Protein AF-A0A848Y856-F1 (afdb_monomer_lite)

Secondary structure (DSSP, 8-state):
-EEEEEEEETTB-HHHHHHHHHHHTT-SEEEEEEEHHHHHHTSEEEEEEEEESS----SEEE-SS-TT-EEEEPPHHHHHHHHHHHTPPPP-GGG--GGGTS-----

pLDDT: mean 86.76, std 13.54, range [40.25, 97.75]

Sequence (107 aa):
VYTMNVVDHANKLEALLAVYATLRSVFAEVEVFAEEGDLASGGRTTFVLFASTKPSGITQARDPQDESLRYVRLSSGKIEAQIAKIGAIVLTDDYAPIDRLVGIGEL

Foldseek 3Di:
DDKDKDKAFLQACLLVLQVQVQLVVPAVDKWKKWWPVRNVVRGTTIIMIDGHNDDPPDQKDADPVDRVTIIGIDDPVVSVVVCVVVVRHHDDVVPPPPVVRRDDDDD

Radius of gyration: 13.97 Å; chains: 1; bounding box: 31×37×30 Å

Structure (mmCIF, N/CA/C/O backbone):
data_AF-A0A848Y856-F1
#
_entry.id   AF-A0A848Y856-F1
#
loop_
_atom_site.group_PDB
_atom_site.id
_atom_site.type_symbol
_atom_site.label_atom_id
_atom_site.label_alt_id
_atom_site.label_comp_id
_atom_site.label_asym_id
_atom_site.label_entity_id
_atom_site.label_seq_id
_atom_site.pdbx_PDB_ins_code
_atom_site.Cartn_x
_atom_site.Cartn_y
_atom_site.Cartn_z
_atom_site.occupancy
_atom_site.B_iso_or_equiv
_atom_site.auth_seq_id
_atom_site.auth_comp_id
_atom_site.auth_asym_id
_atom_site.auth_atom_id
_atom_site.pdbx_PDB_model_num
ATOM 1 N N . VAL A 1 1 ? -0.909 -0.253 15.174 1.00 88.56 1 VAL A N 1
ATOM 2 C CA . VAL A 1 1 ? -0.489 0.099 13.801 1.00 88.56 1 VAL A CA 1
ATOM 3 C C . VAL A 1 1 ? 0.366 -1.041 13.300 1.00 88.56 1 VAL A C 1
ATOM 5 O O . VAL A 1 1 ? 1.200 -1.510 14.065 1.00 88.56 1 VAL A O 1
ATOM 8 N N . TYR A 1 2 ? 0.113 -1.502 12.083 1.00 96.38 2 TYR A N 1
ATOM 9 C CA . TYR A 1 2 ? 0.895 -2.524 11.397 1.00 96.38 2 TYR A CA 1
ATOM 10 C C . TYR A 1 2 ? 1.462 -1.918 10.113 1.00 96.38 2 TYR A C 1
ATOM 12 O O . TYR A 1 2 ? 0.757 -1.179 9.426 1.00 96.38 2 TYR A O 1
ATOM 20 N N . THR A 1 3 ? 2.722 -2.209 9.803 1.00 95.69 3 THR A N 1
ATOM 21 C CA . THR A 1 3 ? 3.385 -1.725 8.589 1.00 95.69 3 THR A CA 1
ATOM 22 C C . THR A 1 3 ? 4.037 -2.872 7.844 1.00 95.69 3 THR A C 1
ATOM 24 O O . THR A 1 3 ? 4.662 -3.730 8.469 1.00 95.69 3 THR A O 1
ATOM 27 N N . MET A 1 4 ? 3.931 -2.859 6.519 1.00 95.44 4 MET A N 1
ATOM 28 C CA . MET A 1 4 ? 4.515 -3.882 5.657 1.00 95.44 4 MET A CA 1
ATOM 29 C C . MET A 1 4 ? 5.072 -3.256 4.385 1.00 95.44 4 MET A C 1
ATOM 31 O O . MET A 1 4 ? 4.399 -2.450 3.744 1.00 95.44 4 MET A O 1
ATOM 35 N N . ASN A 1 5 ? 6.274 -3.683 4.007 1.00 95.94 5 ASN A N 1
ATOM 36 C CA . ASN A 1 5 ? 6.820 -3.404 2.689 1.00 95.94 5 ASN A CA 1
ATOM 37 C C . ASN A 1 5 ? 6.357 -4.492 1.722 1.00 95.94 5 ASN A C 1
ATOM 39 O O . ASN A 1 5 ? 6.490 -5.682 2.011 1.00 95.94 5 ASN A O 1
ATOM 43 N N . VAL A 1 6 ? 5.850 -4.078 0.569 1.00 94.50 6 VAL A N 1
ATOM 44 C CA . VAL A 1 6 ? 5.516 -4.953 -0.552 1.00 94.50 6 VAL A CA 1
ATOM 45 C C . VAL A 1 6 ? 6.271 -4.449 -1.763 1.00 94.50 6 VAL A C 1
ATOM 47 O O . VAL A 1 6 ? 6.127 -3.298 -2.160 1.00 94.50 6 VAL A O 1
ATOM 50 N N . VAL A 1 7 ? 7.093 -5.314 -2.340 1.00 92.12 7 VAL A N 1
ATOM 51 C CA . VAL A 1 7 ? 7.790 -5.020 -3.588 1.00 92.12 7 VAL A CA 1
ATOM 52 C C . VAL A 1 7 ? 6.940 -5.562 -4.724 1.00 92.12 7 VAL A C 1
ATOM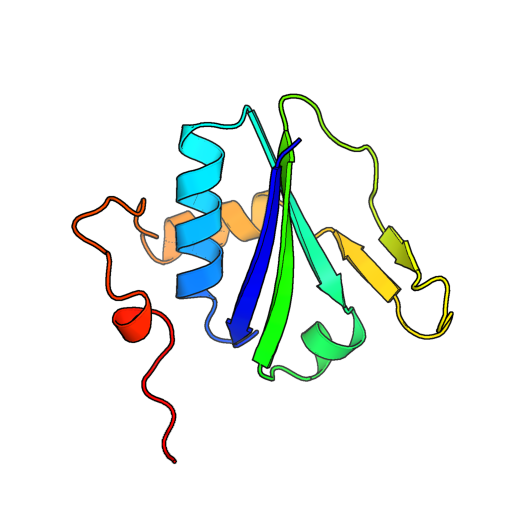 54 O O . VAL A 1 7 ? 6.622 -6.749 -4.729 1.00 92.12 7 VAL A O 1
ATOM 57 N N . ASP A 1 8 ? 6.575 -4.702 -5.667 1.00 91.25 8 ASP A N 1
ATOM 58 C CA . ASP A 1 8 ? 5.766 -5.090 -6.822 1.00 91.25 8 ASP A CA 1
ATOM 59 C C . ASP A 1 8 ? 6.134 -4.258 -8.055 1.00 91.25 8 ASP A C 1
ATOM 61 O O . ASP A 1 8 ? 6.873 -3.274 -7.965 1.00 91.25 8 ASP A O 1
ATOM 65 N N . HIS A 1 9 ? 5.640 -4.646 -9.222 1.00 87.06 9 HIS A N 1
ATOM 66 C CA . HIS A 1 9 ? 5.841 -3.883 -10.445 1.00 87.06 9 HIS A CA 1
ATOM 67 C C . HIS A 1 9 ? 4.789 -2.777 -10.565 1.00 87.06 9 HIS A C 1
ATOM 69 O O . HIS A 1 9 ? 3.589 -3.038 -10.515 1.00 87.06 9 HIS A O 1
ATOM 75 N N . ALA A 1 10 ? 5.207 -1.531 -10.801 1.00 83.75 10 ALA A N 1
ATOM 76 C CA . ALA A 1 10 ? 4.285 -0.394 -10.891 1.00 83.75 10 ALA A CA 1
ATOM 77 C C . ALA A 1 10 ? 3.235 -0.544 -12.017 1.00 83.75 10 ALA A C 1
ATOM 79 O O . ALA A 1 10 ? 2.156 0.046 -11.952 1.00 83.75 10 ALA A O 1
ATOM 80 N N . ASN A 1 11 ? 3.527 -1.361 -13.036 1.00 82.25 11 ASN A N 1
ATOM 81 C CA . ASN A 1 11 ? 2.621 -1.692 -14.138 1.00 82.25 11 ASN A CA 1
ATOM 82 C C . ASN A 1 11 ? 1.800 -2.982 -13.924 1.00 82.25 11 ASN A C 1
ATOM 84 O O . ASN A 1 11 ? 0.904 -3.264 -14.723 1.00 82.25 11 ASN A O 1
ATOM 88 N N . LYS A 1 12 ? 2.081 -3.753 -12.870 1.00 84.88 12 LYS A N 1
ATOM 89 C CA . LYS A 1 12 ? 1.467 -5.049 -12.579 1.00 84.88 12 LYS A CA 1
ATOM 90 C C . LYS A 1 12 ? 1.386 -5.233 -11.059 1.00 84.88 12 LYS A C 1
ATOM 92 O O . LYS A 1 12 ? 2.304 -5.742 -10.444 1.00 84.88 12 LYS A O 1
ATOM 97 N N . LEU A 1 13 ? 0.289 -4.742 -10.479 1.00 89.62 13 LEU A N 1
ATOM 98 C CA . LEU A 1 13 ? 0.120 -4.544 -9.032 1.00 89.62 13 LEU A CA 1
ATOM 99 C C . LEU A 1 13 ? -0.573 -5.719 -8.310 1.00 89.62 13 LEU A C 1
ATOM 101 O O . LEU A 1 13 ? -1.197 -5.501 -7.271 1.00 89.62 13 LEU A O 1
ATOM 105 N N . GLU A 1 14 ? -0.610 -6.940 -8.859 1.00 89.69 14 GLU A N 1
ATOM 106 C CA . GLU A 1 14 ? -1.471 -7.979 -8.264 1.00 89.69 14 GLU A CA 1
ATOM 107 C C . GLU A 1 14 ? -1.048 -8.365 -6.842 1.00 89.69 14 GLU A C 1
ATOM 109 O O . GLU A 1 14 ? -1.924 -8.598 -6.004 1.00 89.69 14 GLU A O 1
ATOM 114 N N . ALA A 1 15 ? 0.256 -8.379 -6.539 1.00 89.94 15 ALA A N 1
ATOM 115 C CA . ALA A 1 15 ? 0.736 -8.688 -5.195 1.00 89.94 15 ALA A CA 1
ATOM 116 C C . ALA A 1 15 ? 0.352 -7.574 -4.212 1.00 89.94 15 ALA A C 1
ATOM 118 O O . ALA A 1 15 ? -0.225 -7.853 -3.157 1.00 89.94 15 ALA A O 1
ATOM 119 N N . LEU A 1 16 ? 0.582 -6.309 -4.581 1.00 94.19 16 LEU A N 1
ATOM 120 C CA . LEU A 1 16 ? 0.167 -5.157 -3.777 1.00 94.19 16 LEU A CA 1
ATOM 121 C C . LEU A 1 16 ? -1.335 -5.188 -3.477 1.00 94.19 16 LEU A C 1
ATOM 123 O O . LEU A 1 16 ? -1.748 -4.985 -2.333 1.00 94.19 16 LEU A O 1
ATOM 127 N N . LEU A 1 17 ? -2.154 -5.433 -4.498 1.00 94.50 17 LEU A N 1
ATOM 128 C CA . LEU A 1 17 ? -3.608 -5.398 -4.371 1.00 94.50 17 LEU A CA 1
ATOM 129 C C . LEU A 1 17 ? -4.142 -6.568 -3.538 1.00 94.50 17 LEU A C 1
ATOM 131 O O . LEU A 1 17 ? -5.064 -6.362 -2.747 1.00 94.50 17 LEU A O 1
ATOM 135 N N . ALA A 1 18 ? -3.543 -7.758 -3.645 1.00 93.31 18 ALA A N 1
ATOM 136 C CA . ALA A 1 18 ? -3.887 -8.896 -2.796 1.00 93.31 18 ALA A CA 1
ATOM 137 C C . ALA A 1 18 ? -3.545 -8.629 -1.319 1.00 93.31 18 ALA A C 1
ATOM 139 O O . ALA A 1 18 ? -4.374 -8.855 -0.430 1.00 93.31 18 ALA A O 1
ATOM 140 N N . VAL A 1 19 ? -2.362 -8.070 -1.037 1.00 94.94 19 VAL A N 1
ATOM 141 C CA . VAL A 1 19 ? -1.979 -7.693 0.335 1.00 94.94 19 VAL A CA 1
ATOM 142 C C . VAL A 1 19 ? -2.897 -6.591 0.869 1.00 94.94 19 VAL A C 1
ATOM 144 O O . VAL A 1 19 ? -3.380 -6.697 1.996 1.00 94.94 19 VAL A O 1
ATOM 147 N N . TYR A 1 20 ? -3.210 -5.571 0.065 1.00 96.06 20 TYR A N 1
ATOM 148 C CA . TYR A 1 20 ? -4.141 -4.508 0.453 1.00 96.06 20 TYR A CA 1
ATOM 149 C C . TYR A 1 20 ? -5.525 -5.061 0.819 1.00 96.06 20 TYR A C 1
ATOM 151 O O . TYR A 1 20 ? -6.051 -4.742 1.888 1.00 96.06 20 TYR A O 1
ATOM 159 N N . ALA A 1 21 ? -6.103 -5.909 -0.039 1.00 94.81 21 ALA A N 1
ATOM 160 C CA . ALA A 1 21 ? -7.406 -6.529 0.198 1.00 94.81 21 ALA A CA 1
ATOM 161 C C . ALA A 1 21 ? -7.400 -7.376 1.481 1.00 94.81 21 ALA A C 1
ATOM 163 O O . ALA A 1 21 ? -8.326 -7.297 2.291 1.00 94.81 21 ALA A O 1
ATOM 164 N N . THR A 1 22 ? -6.315 -8.119 1.705 1.00 94.88 22 THR A N 1
ATOM 165 C CA . THR A 1 22 ? -6.117 -8.920 2.919 1.00 94.88 22 THR A CA 1
ATOM 166 C C . THR A 1 22 ? -6.072 -8.038 4.160 1.00 94.88 22 THR A C 1
ATOM 168 O O . THR A 1 22 ? -6.823 -8.270 5.107 1.00 94.88 22 THR A O 1
ATOM 171 N N . LEU A 1 23 ? -5.271 -6.969 4.151 1.00 96.12 23 LEU A N 1
ATOM 172 C CA . LEU A 1 23 ? -5.201 -6.046 5.282 1.00 96.12 23 LEU A CA 1
ATOM 173 C C . LEU A 1 23 ? -6.540 -5.335 5.525 1.00 96.12 23 LEU A C 1
ATOM 175 O O . LEU A 1 23 ? -6.928 -5.194 6.683 1.00 96.12 23 LEU A O 1
ATOM 179 N N . ARG A 1 24 ? -7.297 -4.950 4.485 1.00 95.25 24 ARG A N 1
ATOM 180 C CA . ARG A 1 24 ? -8.629 -4.337 4.667 1.00 95.25 24 ARG A CA 1
ATOM 181 C C . ARG A 1 24 ? -9.688 -5.278 5.220 1.00 95.25 24 ARG A C 1
ATOM 183 O O . ARG A 1 24 ? -10.664 -4.782 5.777 1.00 95.25 24 ARG A O 1
ATOM 190 N N . SER A 1 25 ? -9.493 -6.594 5.131 1.00 94.56 25 SER A N 1
ATOM 191 C CA . SER A 1 25 ? -10.384 -7.557 5.790 1.00 94.56 25 SER A CA 1
ATOM 192 C C . SER A 1 25 ? -10.267 -7.535 7.323 1.00 94.56 25 SER A C 1
ATOM 194 O O . SER A 1 25 ? -11.188 -7.966 8.011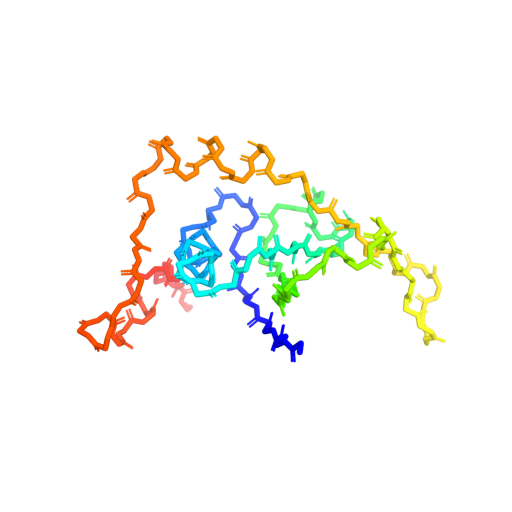 1.00 94.56 25 SER A O 1
ATOM 196 N N . VAL A 1 26 ? -9.164 -6.994 7.860 1.00 95.75 26 VAL A N 1
ATOM 197 C CA . VAL A 1 26 ? -8.866 -6.967 9.304 1.00 95.75 26 VAL A CA 1
ATOM 198 C C . VAL A 1 26 ? -8.800 -5.541 9.860 1.00 95.75 26 VAL A C 1
ATOM 200 O O . VAL A 1 26 ? -9.282 -5.275 10.961 1.00 95.75 26 VAL A O 1
ATOM 203 N N . PHE A 1 27 ? -8.203 -4.608 9.120 1.00 96.75 27 PHE A N 1
ATOM 204 C CA . PHE A 1 27 ? -7.997 -3.225 9.541 1.00 96.75 27 PHE A CA 1
ATOM 205 C C . PHE A 1 27 ? -9.041 -2.301 8.934 1.00 96.75 27 PHE A C 1
ATOM 207 O O . PHE A 1 27 ? -9.372 -2.429 7.759 1.00 96.75 27 PHE A O 1
ATOM 214 N N . ALA A 1 28 ? -9.508 -1.331 9.728 1.00 95.81 28 ALA A N 1
ATOM 215 C CA . ALA A 1 28 ? -10.471 -0.320 9.297 1.00 95.81 28 ALA A CA 1
ATOM 216 C C . ALA A 1 28 ? -9.873 0.703 8.323 1.00 95.81 28 ALA A C 1
ATOM 218 O O . ALA A 1 28 ? -10.626 1.323 7.582 1.00 95.81 28 ALA A O 1
ATOM 219 N N . GLU A 1 29 ? -8.551 0.864 8.311 1.00 96.94 29 GLU A N 1
ATOM 220 C CA . GLU A 1 29 ? -7.832 1.779 7.430 1.00 96.94 29 GLU A CA 1
ATOM 221 C C . GLU A 1 29 ? -6.555 1.111 6.921 1.00 96.94 29 GLU A C 1
ATOM 223 O O . GLU A 1 29 ? -5.816 0.498 7.697 1.00 96.94 29 GLU A O 1
ATOM 228 N N . VAL A 1 30 ? -6.302 1.230 5.616 1.00 97.62 30 VAL A N 1
ATOM 229 C CA . VAL A 1 30 ? -5.050 0.809 4.975 1.00 97.62 30 VAL A CA 1
ATOM 230 C C . VAL A 1 30 ? -4.646 1.894 3.988 1.00 97.62 30 VAL A C 1
ATOM 232 O O . VAL A 1 30 ? -5.367 2.187 3.033 1.00 97.62 30 VAL A O 1
ATOM 235 N N . GLU A 1 31 ? -3.489 2.493 4.229 1.00 97.75 31 GLU A N 1
ATOM 236 C CA . GLU A 1 31 ? -2.905 3.547 3.409 1.00 97.75 31 GLU A CA 1
ATOM 237 C C . GLU A 1 31 ? -1.659 3.001 2.717 1.00 97.75 31 GLU A C 1
ATOM 239 O O . GLU A 1 31 ? -0.862 2.303 3.338 1.00 97.75 31 GLU A O 1
ATOM 244 N N . VAL A 1 32 ? -1.491 3.303 1.430 1.00 97.06 32 VAL A N 1
ATOM 245 C CA . VAL A 1 32 ? -0.340 2.841 0.648 1.00 97.06 32 VAL A CA 1
ATOM 246 C C . VAL A 1 32 ? 0.515 4.037 0.282 1.00 97.06 32 VAL A C 1
ATOM 248 O O . VAL A 1 32 ? 0.003 5.014 -0.263 1.00 97.06 32 VAL A O 1
ATOM 251 N N . PHE A 1 33 ? 1.806 3.945 0.558 1.00 96.50 33 PHE A N 1
ATOM 252 C CA . PHE A 1 33 ? 2.801 4.939 0.191 1.00 96.50 33 PHE A CA 1
ATOM 253 C C . PHE A 1 33 ? 3.784 4.333 -0.801 1.00 96.50 33 PHE A C 1
ATOM 255 O O . PHE A 1 33 ? 4.111 3.151 -0.714 1.00 96.50 33 PHE A O 1
ATOM 262 N N . ALA A 1 34 ? 4.258 5.148 -1.730 1.00 95.25 34 ALA A N 1
ATOM 263 C CA . ALA A 1 34 ? 5.339 4.796 -2.640 1.00 95.25 34 ALA A CA 1
ATOM 264 C C . ALA A 1 34 ? 6.214 6.024 -2.872 1.00 95.25 34 ALA A C 1
ATOM 266 O O . ALA A 1 34 ? 5.750 7.159 -2.708 1.00 95.25 34 ALA A O 1
ATOM 267 N N . GLU A 1 35 ? 7.468 5.794 -3.245 1.00 93.31 35 GLU A N 1
ATOM 268 C CA . GLU A 1 35 ? 8.335 6.868 -3.707 1.00 93.31 35 GLU A CA 1
ATOM 269 C C . GLU A 1 35 ? 7.798 7.425 -5.036 1.00 93.31 35 GLU A C 1
ATOM 271 O O . GLU A 1 35 ? 7.431 6.685 -5.949 1.00 93.31 35 GLU A O 1
ATOM 276 N N . GLU A 1 36 ? 7.702 8.746 -5.142 1.00 90.88 36 GLU A N 1
ATOM 277 C CA . GLU A 1 36 ? 7.120 9.406 -6.309 1.00 90.88 36 GLU A CA 1
ATOM 278 C C . GLU A 1 36 ? 7.951 9.194 -7.586 1.00 90.88 36 GLU A C 1
ATOM 280 O O . GLU A 1 36 ? 7.376 9.045 -8.667 1.00 90.88 36 GLU A O 1
ATOM 285 N N . GLY A 1 37 ? 9.284 9.139 -7.467 1.00 87.75 37 GLY A N 1
ATOM 286 C CA . GLY A 1 37 ? 10.190 8.8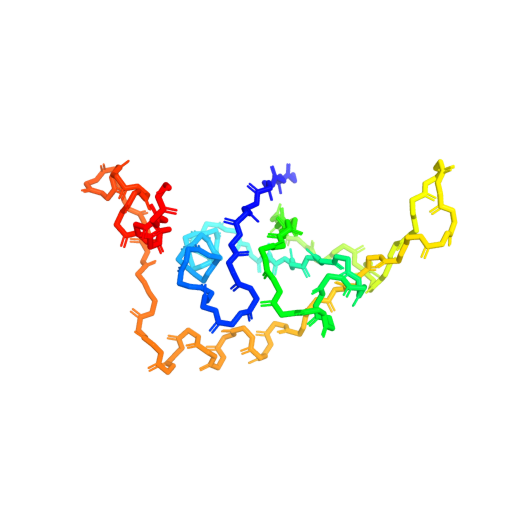74 -8.590 1.00 87.75 37 GLY A CA 1
ATOM 287 C C . GLY A 1 37 ? 10.001 7.471 -9.168 1.00 87.75 37 GLY A C 1
ATOM 288 O O . GLY A 1 37 ? 9.854 7.304 -10.382 1.00 87.75 37 GLY A O 1
ATOM 289 N N . ASP A 1 38 ? 9.896 6.477 -8.289 1.00 86.56 38 ASP A N 1
ATOM 290 C CA . ASP A 1 38 ? 9.645 5.083 -8.649 1.00 86.56 38 ASP A CA 1
ATOM 291 C C . ASP A 1 38 ? 8.349 4.909 -9.452 1.00 86.56 38 ASP A C 1
ATOM 293 O O . ASP A 1 38 ? 8.356 4.262 -10.506 1.00 86.56 38 ASP A O 1
ATOM 297 N N . LEU A 1 39 ? 7.253 5.542 -9.014 1.00 83.50 39 LEU A N 1
ATOM 298 C CA . LEU A 1 39 ? 5.962 5.490 -9.714 1.00 83.50 39 LEU A CA 1
ATOM 299 C C . LEU A 1 39 ? 6.049 6.015 -11.154 1.00 83.50 39 LEU A C 1
ATOM 301 O O . LEU A 1 39 ? 5.340 5.520 -12.031 1.00 83.50 39 LEU A O 1
ATOM 305 N N . ALA A 1 40 ? 6.904 7.011 -11.405 1.00 82.12 40 ALA A N 1
ATOM 306 C CA . ALA A 1 40 ? 7.098 7.581 -12.735 1.00 82.12 40 ALA A CA 1
ATOM 307 C C . ALA A 1 40 ? 7.942 6.677 -13.651 1.00 82.12 40 ALA A C 1
ATOM 309 O O . ALA A 1 40 ? 7.759 6.700 -14.868 1.00 82.12 40 ALA A O 1
ATOM 310 N N . SER A 1 41 ? 8.845 5.874 -13.080 1.00 82.44 41 SER A N 1
ATOM 311 C CA . SER A 1 41 ? 9.744 4.992 -13.838 1.00 82.44 41 SER A CA 1
ATOM 312 C C . SER A 1 41 ? 9.059 3.738 -14.397 1.00 82.44 41 SER A C 1
ATOM 314 O O . SER A 1 41 ? 9.536 3.157 -15.371 1.00 82.44 41 SER A O 1
ATOM 316 N N . GLY A 1 42 ? 7.947 3.303 -13.789 1.00 77.00 42 GLY A N 1
ATOM 317 C CA . GLY A 1 42 ? 7.218 2.094 -14.191 1.00 77.00 42 GLY A CA 1
ATOM 318 C C . GLY A 1 42 ? 7.925 0.772 -13.856 1.00 77.00 42 GLY A C 1
ATOM 319 O O . GLY A 1 42 ? 7.466 -0.285 -14.293 1.00 77.00 42 GLY A O 1
ATOM 320 N N . GLY A 1 43 ? 9.035 0.823 -13.113 1.00 84.19 43 GLY A N 1
ATOM 321 C CA . GLY A 1 43 ? 9.829 -0.334 -12.713 1.00 84.19 43 GLY A CA 1
ATOM 322 C C . GLY A 1 43 ? 9.260 -1.105 -11.519 1.00 84.19 43 GLY A C 1
ATOM 323 O O . GLY A 1 43 ? 8.071 -1.044 -11.198 1.00 84.19 43 GLY A O 1
ATOM 324 N N . ARG A 1 44 ? 10.140 -1.870 -10.866 1.00 88.38 44 ARG A N 1
ATOM 325 C CA . ARG A 1 44 ? 9.835 -2.528 -9.594 1.00 88.38 44 ARG A CA 1
ATOM 326 C C . ARG A 1 44 ? 9.958 -1.500 -8.472 1.00 88.38 44 ARG A C 1
ATOM 328 O O . ARG A 1 44 ? 11.007 -0.882 -8.338 1.00 88.38 44 ARG A O 1
ATOM 335 N N . THR A 1 45 ? 8.911 -1.357 -7.673 1.00 90.94 45 THR A N 1
ATOM 336 C CA . THR A 1 45 ? 8.767 -0.321 -6.647 1.00 90.94 45 THR A CA 1
ATOM 337 C C . THR A 1 45 ? 8.506 -0.960 -5.294 1.00 90.94 45 THR A C 1
ATOM 339 O O . THR A 1 45 ? 7.853 -2.002 -5.198 1.00 90.94 45 THR A O 1
ATOM 342 N N . THR A 1 46 ? 8.997 -0.319 -4.234 1.00 92.75 46 THR A N 1
ATOM 343 C CA . THR A 1 46 ? 8.607 -0.674 -2.867 1.00 92.75 46 THR A CA 1
ATOM 344 C C . THR A 1 46 ? 7.402 0.157 -2.443 1.00 92.75 46 THR A C 1
ATOM 346 O O . THR A 1 46 ? 7.465 1.381 -2.355 1.00 92.75 46 THR A O 1
ATOM 349 N N . PHE A 1 47 ? 6.308 -0.526 -2.135 1.00 95.31 47 PHE A N 1
ATOM 350 C CA . PHE A 1 47 ? 5.119 0.046 -1.529 1.00 95.31 47 PHE A CA 1
ATOM 351 C C . PHE A 1 47 ? 5.150 -0.188 -0.023 1.00 95.31 47 PHE A C 1
ATOM 353 O O . PHE A 1 47 ? 5.430 -1.294 0.439 1.00 95.31 47 PHE A O 1
ATOM 360 N N . VAL A 1 48 ? 4.809 0.836 0.751 1.00 95.69 48 VAL A N 1
ATOM 361 C CA . VAL A 1 48 ? 4.642 0.732 2.201 1.00 95.69 48 VAL A CA 1
ATOM 362 C C . VAL A 1 48 ? 3.156 0.773 2.513 1.00 95.69 48 VAL A C 1
ATOM 364 O O . VAL A 1 48 ? 2.493 1.781 2.265 1.00 95.69 48 VAL A O 1
ATOM 367 N N . LEU A 1 49 ? 2.626 -0.316 3.064 1.00 97.06 49 LEU A N 1
ATOM 368 C CA . LEU A 1 49 ? 1.258 -0.374 3.559 1.00 97.06 49 LEU A CA 1
ATOM 369 C C . LEU A 1 49 ? 1.251 -0.034 5.046 1.00 97.06 49 LEU A C 1
ATOM 371 O O . LEU A 1 49 ? 1.946 -0.665 5.841 1.00 97.06 49 LEU A O 1
ATOM 375 N N . PHE A 1 50 ? 0.436 0.945 5.414 1.00 97.06 50 PHE A N 1
ATOM 376 C CA . PHE A 1 50 ? 0.179 1.361 6.783 1.00 97.06 50 PHE A CA 1
ATOM 377 C C . PHE A 1 50 ? -1.253 0.980 7.148 1.00 97.06 50 PHE A C 1
ATOM 379 O O . PHE A 1 50 ? -2.205 1.560 6.629 1.00 97.06 50 PHE A O 1
ATOM 386 N N . ALA A 1 51 ? -1.407 -0.008 8.027 1.00 97.69 51 ALA A N 1
ATOM 387 C CA . ALA A 1 51 ? -2.700 -0.529 8.443 1.00 97.69 51 ALA A CA 1
ATOM 388 C C . ALA A 1 51 ? -3.008 -0.164 9.903 1.00 97.69 51 ALA A C 1
ATOM 390 O O . ALA A 1 51 ? -2.185 -0.323 10.821 1.00 97.69 51 ALA A O 1
ATOM 391 N N . SER A 1 52 ? -4.207 0.357 10.136 1.00 97.00 52 SER A N 1
ATOM 392 C CA . SER A 1 52 ? -4.597 0.932 11.422 1.00 97.00 52 SER A CA 1
ATOM 393 C C . SER A 1 52 ? -6.116 0.907 11.632 1.00 97.00 52 SER A C 1
ATOM 395 O O . SER A 1 52 ? -6.896 0.437 10.807 1.00 97.00 52 SER A O 1
ATOM 397 N N . THR A 1 53 ? -6.549 1.394 12.796 1.00 96.25 53 THR A N 1
ATOM 398 C CA . THR A 1 53 ? -7.968 1.599 13.119 1.00 96.25 53 THR A CA 1
ATOM 399 C C . THR A 1 53 ? -8.460 3.011 12.790 1.00 96.25 53 THR A C 1
ATOM 401 O O . THR A 1 53 ? -9.654 3.272 12.907 1.00 96.25 53 THR A O 1
ATOM 404 N N . LYS A 1 54 ? -7.555 3.935 12.437 1.00 95.38 54 LYS A N 1
ATOM 405 C CA . LYS A 1 54 ? -7.842 5.346 12.132 1.00 95.38 54 LYS A CA 1
ATOM 406 C C . LYS A 1 54 ? -6.846 5.882 11.097 1.00 95.38 54 LYS A C 1
ATOM 408 O O . LYS A 1 54 ? -5.680 5.481 11.170 1.00 95.38 54 LYS A O 1
ATOM 413 N N . PRO A 1 55 ? -7.244 6.819 10.218 1.00 94.81 55 PRO A N 1
ATOM 414 C CA . PRO A 1 55 ? -6.341 7.383 9.219 1.00 94.81 55 PRO A CA 1
ATOM 415 C C . PRO A 1 55 ? -5.125 8.044 9.873 1.00 94.81 55 PRO A C 1
ATOM 417 O O . PRO A 1 55 ? -5.260 8.685 10.919 1.00 94.81 55 PRO A O 1
ATOM 420 N N . SER A 1 56 ? -3.950 7.934 9.251 1.00 93.50 56 SER A N 1
ATOM 421 C CA . SER A 1 56 ? -2.734 8.592 9.749 1.00 93.50 56 SER A CA 1
ATOM 422 C C . SER A 1 56 ? -2.785 10.118 9.628 1.00 93.50 56 SER A C 1
ATOM 424 O O . SER A 1 56 ? -2.084 10.819 10.352 1.00 93.50 56 SER A O 1
ATOM 426 N N . GLY A 1 57 ? -3.582 10.640 8.689 1.00 94.25 57 GLY A N 1
ATOM 427 C CA . GLY A 1 57 ? -3.544 12.050 8.290 1.00 94.25 57 GLY A CA 1
ATOM 428 C C . GLY A 1 57 ? -2.314 12.416 7.450 1.00 94.25 57 GLY A C 1
ATOM 429 O O . GLY A 1 57 ? -2.176 13.568 7.045 1.00 94.25 57 GLY A O 1
ATOM 430 N N . ILE A 1 58 ? -1.441 11.451 7.145 1.00 93.81 58 ILE A N 1
ATOM 431 C CA . ILE A 1 58 ? -0.234 11.654 6.346 1.00 93.81 58 ILE A CA 1
ATOM 432 C C . ILE A 1 58 ? -0.610 11.529 4.873 1.00 93.81 58 ILE A C 1
ATOM 434 O O . ILE A 1 58 ? -1.178 10.527 4.441 1.00 93.81 58 ILE A O 1
ATOM 438 N N . THR A 1 59 ? -0.312 12.554 4.083 1.00 94.62 59 THR A N 1
ATOM 439 C CA . THR A 1 59 ? -0.500 12.533 2.623 1.00 94.62 59 THR A CA 1
ATOM 440 C C . THR A 1 59 ? 0.818 12.371 1.877 1.00 94.62 59 THR A C 1
ATOM 442 O O . THR A 1 59 ? 0.833 11.857 0.761 1.00 94.62 59 THR A O 1
ATOM 445 N N . GLN A 1 60 ? 1.918 12.782 2.504 1.00 94.44 60 GLN A N 1
ATOM 446 C CA . GLN A 1 60 ? 3.267 12.707 1.969 1.00 94.44 60 GLN A CA 1
ATOM 447 C C . GLN A 1 60 ? 4.290 12.671 3.108 1.00 94.44 60 GLN A C 1
ATOM 449 O O . GLN A 1 60 ? 4.031 13.189 4.197 1.00 94.44 60 GLN A O 1
ATOM 454 N N . ALA A 1 61 ? 5.458 12.108 2.827 1.00 91.94 61 ALA A N 1
ATOM 455 C CA . ALA A 1 61 ? 6.614 12.096 3.712 1.00 91.94 61 ALA A CA 1
ATOM 456 C C . ALA A 1 61 ? 7.897 12.333 2.899 1.00 91.94 61 ALA A C 1
ATOM 458 O O . ALA A 1 61 ? 7.917 12.143 1.681 1.00 91.94 61 ALA A O 1
ATOM 459 N N . ARG A 1 62 ? 8.958 12.768 3.577 1.00 93.19 62 ARG A N 1
ATOM 460 C CA . ARG A 1 62 ? 10.310 12.887 3.015 1.00 93.19 62 ARG A CA 1
ATOM 461 C C . ARG A 1 62 ? 11.243 11.959 3.768 1.00 93.19 62 ARG A C 1
ATOM 463 O O . ARG A 1 62 ? 11.023 11.731 4.961 1.00 93.19 62 ARG A O 1
ATOM 470 N N . ASP A 1 63 ? 12.262 11.459 3.085 1.00 89.94 63 ASP A N 1
ATOM 471 C CA . ASP A 1 63 ? 13.321 10.723 3.760 1.00 89.94 63 ASP A CA 1
ATOM 472 C C . ASP A 1 63 ? 14.162 11.693 4.619 1.00 89.94 63 ASP A C 1
ATOM 474 O O . ASP A 1 63 ? 14.546 12.764 4.142 1.00 89.94 63 ASP A O 1
ATOM 478 N N . PRO A 1 64 ? 14.417 11.381 5.902 1.00 90.38 64 PRO A N 1
ATOM 479 C CA . PRO A 1 64 ? 15.207 12.245 6.777 1.00 90.38 64 PRO A CA 1
ATOM 480 C C . PRO A 1 64 ? 16.711 12.248 6.451 1.00 90.38 64 PRO A C 1
ATOM 482 O O . PRO A 1 64 ? 17.428 13.105 6.963 1.00 90.38 64 PRO A O 1
ATOM 485 N N . GLN A 1 65 ? 17.198 11.282 5.669 1.00 93.44 65 GLN A N 1
ATOM 486 C CA . GLN A 1 65 ? 18.583 11.174 5.202 1.00 93.44 65 GLN A CA 1
ATOM 487 C C . GLN A 1 65 ? 18.752 11.669 3.759 1.00 93.44 65 GLN A C 1
ATOM 489 O O . GLN A 1 65 ? 19.861 12.043 3.380 1.00 93.44 65 GLN A O 1
ATOM 494 N N . ASP A 1 66 ? 17.672 11.708 2.974 1.00 91.88 66 ASP A N 1
ATOM 495 C CA . ASP A 1 66 ? 17.670 12.220 1.602 1.00 91.88 66 ASP A CA 1
ATOM 496 C C . ASP A 1 66 ? 16.396 13.028 1.289 1.00 91.88 66 ASP A C 1
ATOM 498 O O . ASP A 1 66 ? 15.356 12.501 0.897 1.00 91.88 66 ASP A O 1
ATOM 502 N N . GLU A 1 67 ? 16.480 14.357 1.399 1.00 89.25 67 GLU A N 1
ATOM 503 C CA . GLU A 1 67 ? 15.331 15.242 1.164 1.00 89.25 67 GLU A CA 1
ATOM 504 C C . GLU A 1 67 ? 14.802 15.238 -0.283 1.00 89.25 67 GLU A C 1
ATOM 506 O O . GLU A 1 67 ? 13.720 15.797 -0.533 1.00 89.25 67 GLU A O 1
ATOM 511 N N . SER A 1 68 ? 15.550 14.650 -1.228 1.00 90.19 68 SER A N 1
ATOM 512 C CA . SER A 1 68 ? 15.115 14.479 -2.616 1.00 90.19 68 SER A CA 1
ATOM 513 C C . SER A 1 68 ? 14.101 13.342 -2.772 1.00 90.19 68 SER A C 1
ATOM 515 O O . SER A 1 68 ? 13.251 13.409 -3.665 1.00 90.19 68 SER A O 1
ATOM 517 N N . LEU A 1 69 ? 14.109 12.365 -1.857 1.00 91.25 69 LEU A N 1
ATOM 518 C CA . LEU A 1 69 ? 13.160 11.259 -1.849 1.00 91.25 69 LEU A CA 1
ATOM 519 C C . LEU A 1 69 ? 11.836 11.702 -1.224 1.00 91.25 69 LEU A C 1
ATOM 521 O O . LEU A 1 69 ? 11.731 12.019 -0.032 1.00 91.25 69 LEU A O 1
ATOM 525 N N . ARG A 1 70 ? 10.790 11.710 -2.054 1.00 94.38 70 ARG A N 1
ATOM 526 C CA . ARG A 1 70 ? 9.421 12.038 -1.653 1.00 94.38 70 ARG A CA 1
ATOM 527 C C . ARG A 1 70 ? 8.538 10.805 -1.750 1.00 94.38 70 ARG A C 1
ATOM 529 O O . ARG A 1 70 ? 8.386 10.227 -2.820 1.00 94.38 70 ARG A O 1
ATOM 536 N N . TYR A 1 71 ? 7.878 10.480 -0.647 1.00 94.62 71 TYR A N 1
ATOM 537 C CA . TYR A 1 71 ? 6.880 9.423 -0.578 1.00 94.62 71 TYR A CA 1
ATOM 538 C C . TYR A 1 71 ? 5.490 10.036 -0.578 1.00 94.62 71 TYR A C 1
ATOM 540 O O . TYR A 1 71 ? 5.214 10.971 0.178 1.00 94.62 71 TYR A O 1
ATOM 548 N N . VAL A 1 72 ? 4.604 9.503 -1.410 1.00 95.81 72 VAL A N 1
ATOM 549 C CA . VAL A 1 72 ? 3.239 10.009 -1.575 1.00 95.81 72 VAL A CA 1
ATOM 550 C C . VAL A 1 72 ? 2.226 8.922 -1.259 1.00 95.81 72 VAL A C 1
ATOM 552 O O . VAL A 1 72 ? 2.405 7.758 -1.622 1.00 95.81 72 VAL A O 1
ATOM 555 N N . ARG A 1 73 ? 1.143 9.306 -0.578 1.00 96.81 73 ARG A N 1
ATOM 556 C CA . ARG A 1 73 ? 0.018 8.407 -0.332 1.00 96.81 73 ARG A CA 1
ATOM 557 C C . ARG A 1 73 ? -0.771 8.212 -1.622 1.00 96.81 73 ARG A C 1
ATOM 559 O O . ARG A 1 73 ? -1.250 9.175 -2.223 1.00 96.81 73 ARG A O 1
ATOM 566 N N . LEU A 1 74 ? -0.966 6.960 -2.011 1.00 95.12 74 LEU A N 1
ATOM 567 C CA . LEU A 1 74 ? -1.830 6.593 -3.121 1.00 95.12 74 LEU A CA 1
ATOM 568 C C . LEU A 1 74 ? -3.307 6.798 -2.759 1.00 95.12 74 LEU A C 1
ATOM 570 O O . LEU A 1 74 ? -3.726 6.680 -1.608 1.00 95.12 74 LEU A O 1
ATOM 574 N N . SER A 1 75 ? -4.123 7.098 -3.768 1.00 94.06 75 SER A N 1
ATOM 575 C CA . SER A 1 75 ? -5.571 7.233 -3.595 1.00 94.06 75 SER A CA 1
ATOM 576 C C . SER A 1 75 ? -6.209 5.868 -3.335 1.00 94.06 75 SER A C 1
ATOM 578 O O . SER A 1 75 ? -6.152 4.994 -4.202 1.00 94.06 75 SER A O 1
ATOM 580 N N . SER A 1 76 ? -6.878 5.715 -2.189 1.00 90.81 76 SER A N 1
ATOM 581 C CA . SER A 1 76 ? -7.640 4.503 -1.854 1.00 90.81 76 SER A CA 1
ATOM 582 C C . SER A 1 76 ? -8.687 4.180 -2.919 1.00 90.81 76 SER A C 1
ATOM 584 O O . SER A 1 76 ? -8.724 3.059 -3.406 1.00 90.81 76 SER A O 1
ATOM 586 N N . GLY A 1 77 ? -9.442 5.177 -3.393 1.00 91.69 77 GLY A N 1
ATOM 587 C CA . GLY A 1 77 ? -10.440 4.974 -4.448 1.00 91.69 77 GLY A CA 1
ATOM 588 C C . GLY A 1 77 ? -9.856 4.437 -5.763 1.00 91.69 77 GLY A C 1
ATOM 589 O O . GLY A 1 77 ? -10.500 3.640 -6.439 1.00 91.69 77 GLY A O 1
ATOM 590 N N . LYS A 1 78 ? -8.616 4.808 -6.122 1.00 90.56 78 LYS A N 1
ATOM 591 C CA . LYS A 1 78 ? -7.934 4.225 -7.294 1.00 90.56 78 LYS A CA 1
ATOM 592 C C . LYS A 1 78 ? -7.521 2.771 -7.053 1.00 90.56 78 LYS A C 1
ATOM 594 O O . LYS A 1 78 ? -7.663 1.950 -7.955 1.00 90.56 78 LYS A O 1
ATOM 599 N N . ILE A 1 79 ? -7.024 2.462 -5.856 1.00 92.00 79 ILE A N 1
ATOM 600 C CA . ILE A 1 79 ? -6.651 1.099 -5.451 1.00 92.00 79 ILE A CA 1
ATOM 601 C C . ILE A 1 79 ? -7.888 0.193 -5.461 1.00 92.00 79 ILE A C 1
ATOM 603 O O . ILE A 1 79 ? -7.875 -0.861 -6.090 1.00 92.00 79 ILE A O 1
ATOM 607 N N . GLU A 1 80 ? -8.980 0.634 -4.839 1.00 91.12 80 GLU A N 1
ATOM 608 C CA . GLU A 1 80 ? -10.251 -0.093 -4.770 1.00 91.12 80 GLU A CA 1
ATOM 609 C C . GLU A 1 80 ? -10.860 -0.323 -6.160 1.00 91.12 80 GLU A C 1
ATOM 611 O O . GLU A 1 80 ? -11.295 -1.433 -6.472 1.00 91.12 80 GLU A O 1
ATOM 616 N N . ALA A 1 81 ? -10.825 0.687 -7.038 1.00 91.31 81 ALA A N 1
ATOM 617 C CA . ALA A 1 81 ? -11.265 0.532 -8.423 1.00 91.31 81 ALA A CA 1
ATOM 618 C C . ALA A 1 81 ? -10.438 -0.522 -9.179 1.00 91.31 81 ALA A C 1
ATOM 620 O O . ALA A 1 81 ? -10.988 -1.309 -9.953 1.00 91.31 81 ALA A O 1
ATOM 621 N N . GLN A 1 82 ? -9.124 -0.568 -8.942 1.00 89.00 82 GLN A N 1
ATOM 622 C CA . GLN A 1 82 ? -8.258 -1.557 -9.572 1.00 89.00 82 GLN 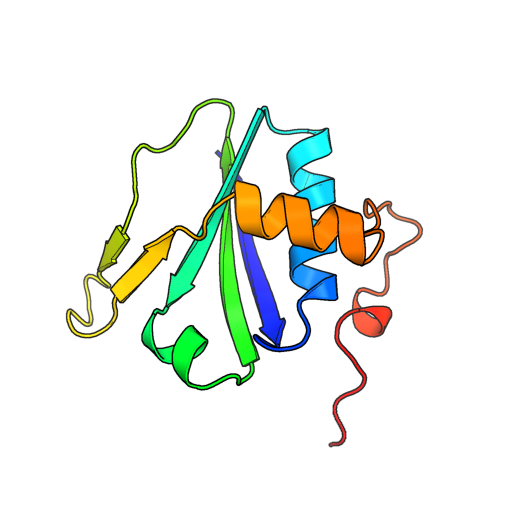A CA 1
ATOM 623 C C . GLN A 1 82 ? -8.511 -2.966 -9.023 1.00 89.00 82 GLN A C 1
ATOM 625 O O . GLN A 1 82 ? -8.586 -3.902 -9.817 1.00 89.00 82 GLN A O 1
ATOM 630 N N . ILE A 1 83 ? -8.730 -3.118 -7.712 1.00 88.44 83 ILE A N 1
ATOM 631 C CA . ILE A 1 83 ? -9.138 -4.389 -7.084 1.00 88.44 83 ILE A CA 1
ATOM 632 C C . ILE A 1 83 ? -10.407 -4.931 -7.734 1.00 88.44 83 ILE A C 1
ATOM 634 O O . ILE A 1 83 ? -10.432 -6.094 -8.137 1.00 88.44 83 ILE A O 1
ATOM 638 N N . ALA A 1 84 ? -11.430 -4.086 -7.884 1.00 89.25 84 ALA A N 1
ATOM 639 C CA . ALA A 1 84 ? -12.694 -4.475 -8.502 1.00 89.25 84 ALA A CA 1
ATOM 640 C C . ALA A 1 84 ? -12.516 -4.911 -9.966 1.00 89.25 84 ALA A C 1
ATOM 642 O O . ALA A 1 84 ? -13.186 -5.83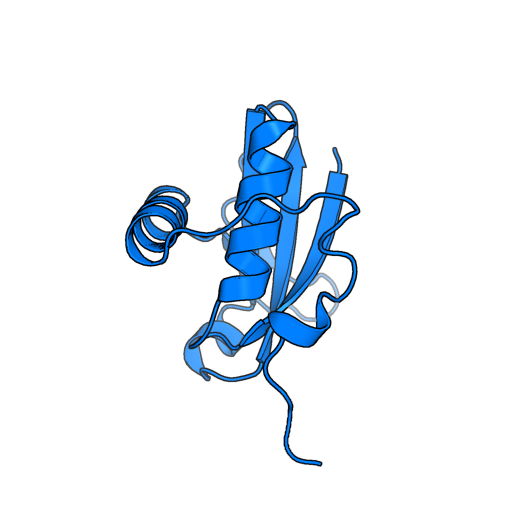4 -10.422 1.00 89.25 84 ALA A O 1
ATOM 643 N N . LYS A 1 85 ? -11.589 -4.277 -10.696 1.00 89.12 85 LYS A N 1
ATOM 644 C CA . LYS A 1 85 ? -11.282 -4.615 -12.091 1.00 89.12 85 LYS A CA 1
ATOM 645 C C . LYS A 1 85 ? -10.587 -5.970 -12.236 1.00 89.12 85 LYS A C 1
ATOM 647 O O . LYS A 1 85 ? -10.907 -6.702 -13.168 1.00 89.12 85 LYS A O 1
ATOM 652 N N . ILE A 1 86 ? -9.615 -6.275 -11.375 1.00 84.00 86 ILE A N 1
ATOM 653 C CA . ILE A 1 86 ? -8.795 -7.492 -11.504 1.00 84.00 86 ILE A CA 1
ATOM 654 C C . ILE A 1 86 ? -9.325 -8.678 -10.690 1.00 84.00 86 ILE A C 1
ATOM 656 O O . ILE A 1 86 ? -8.857 -9.794 -10.881 1.00 84.00 86 ILE A O 1
ATOM 660 N N . GLY A 1 87 ? -10.278 -8.445 -9.782 1.00 83.88 87 GLY A N 1
ATOM 661 C CA . GLY A 1 87 ? -10.765 -9.464 -8.854 1.00 83.88 87 GLY A CA 1
ATOM 662 C C . GLY A 1 87 ? -9.688 -9.895 -7.859 1.00 83.88 87 GLY A C 1
ATOM 663 O O . GLY A 1 87 ? -9.453 -11.090 -7.701 1.00 83.88 87 GLY A O 1
ATOM 664 N N . ALA A 1 88 ? -8.996 -8.930 -7.237 1.00 81.06 88 ALA A N 1
ATOM 665 C CA . ALA A 1 88 ? -7.879 -9.232 -6.340 1.00 81.06 88 ALA A CA 1
ATOM 666 C C . ALA A 1 88 ? -8.316 -10.173 -5.205 1.00 81.06 88 ALA A C 1
ATOM 668 O O . ALA A 1 88 ? -9.390 -10.010 -4.621 1.00 81.06 88 ALA A O 1
ATOM 669 N N . ILE A 1 89 ? -7.470 -11.156 -4.901 1.00 86.00 89 ILE A N 1
ATOM 670 C CA . ILE A 1 89 ? -7.767 -12.194 -3.915 1.00 86.00 89 ILE A CA 1
ATOM 671 C C . ILE A 1 89 ? -7.398 -11.743 -2.499 1.00 86.00 89 ILE A C 1
ATOM 673 O O . ILE A 1 89 ? -6.419 -11.026 -2.296 1.00 86.00 89 ILE A O 1
ATOM 677 N N . VAL A 1 90 ? -8.160 -12.210 -1.510 1.00 89.62 90 VAL A N 1
ATOM 678 C CA . VAL A 1 90 ? -7.733 -12.181 -0.107 1.00 89.62 90 VAL A CA 1
ATOM 679 C C . VAL A 1 90 ? -6.799 -13.365 0.114 1.00 89.62 90 VAL A C 1
ATOM 681 O O . VAL A 1 90 ? -7.162 -14.505 -0.179 1.00 89.62 90 VAL A O 1
ATOM 684 N N . LEU A 1 91 ? -5.597 -13.087 0.609 1.00 88.38 91 LEU A N 1
ATOM 685 C CA . LEU A 1 91 ? -4.601 -14.101 0.915 1.00 88.38 91 LEU A CA 1
ATOM 686 C C . LEU A 1 91 ? -5.030 -14.874 2.167 1.00 88.38 91 LEU A C 1
ATOM 688 O O . LEU A 1 91 ? -5.361 -14.291 3.199 1.00 88.38 91 LEU A O 1
ATOM 692 N N . THR A 1 92 ? -5.001 -16.195 2.060 1.00 84.44 92 THR A N 1
ATOM 693 C CA . THR A 1 92 ? -5.133 -17.154 3.163 1.00 84.44 92 THR A CA 1
ATOM 694 C C . THR A 1 92 ? -3.862 -17.998 3.220 1.00 84.44 92 THR A C 1
ATOM 696 O O . THR A 1 92 ? -3.053 -17.944 2.291 1.00 84.44 92 THR A O 1
ATOM 699 N N . ASP A 1 93 ? -3.674 -18.798 4.270 1.00 78.12 93 ASP A N 1
ATOM 700 C CA . ASP A 1 93 ? -2.500 -19.682 4.379 1.00 78.12 93 ASP A CA 1
ATOM 701 C C . ASP A 1 93 ? -2.364 -20.653 3.185 1.00 78.12 93 ASP A C 1
ATOM 703 O O . ASP A 1 93 ? -1.258 -21.053 2.829 1.00 78.12 93 ASP A O 1
ATOM 707 N N . ASP A 1 94 ? -3.462 -20.951 2.481 1.00 68.81 94 ASP A N 1
ATOM 708 C CA . ASP A 1 94 ? -3.456 -21.764 1.257 1.00 68.81 94 ASP A CA 1
ATOM 709 C C . ASP A 1 94 ? -2.807 -21.053 0.044 1.00 68.81 94 ASP A C 1
ATOM 711 O O . ASP A 1 94 ? -2.479 -21.695 -0.956 1.00 68.81 94 ASP A O 1
ATOM 715 N N . TYR A 1 95 ? -2.583 -19.734 0.125 1.00 59.25 95 TYR A N 1
ATOM 716 C CA . TYR A 1 95 ? -1.907 -18.907 -0.888 1.00 59.25 95 TYR A CA 1
ATOM 717 C C . TYR A 1 95 ? -0.429 -18.635 -0.558 1.00 59.25 95 TYR A C 1
ATOM 719 O O . TYR A 1 95 ? 0.155 -17.673 -1.060 1.00 59.25 95 TYR A O 1
ATOM 727 N N . ALA A 1 96 ? 0.203 -19.501 0.242 1.00 54.94 96 ALA A N 1
ATOM 728 C CA . ALA A 1 96 ? 1.586 -19.350 0.696 1.00 54.94 96 ALA A CA 1
ATOM 729 C C . ALA A 1 96 ? 2.680 -19.166 -0.386 1.00 54.94 96 ALA A C 1
ATOM 731 O O . ALA A 1 96 ? 3.730 -18.636 -0.022 1.00 54.94 96 ALA A O 1
ATOM 732 N N . PRO A 1 97 ? 2.523 -19.488 -1.688 1.00 54.94 97 PRO A N 1
ATOM 733 C CA . PRO A 1 97 ? 3.480 -19.013 -2.674 1.00 54.94 97 PRO A CA 1
ATOM 734 C C . PRO A 1 97 ? 3.017 -17.667 -3.249 1.00 54.94 97 PRO A C 1
ATOM 736 O O . PRO A 1 97 ? 2.363 -17.609 -4.296 1.00 54.94 97 PRO A O 1
ATOM 739 N N . ILE A 1 98 ? 3.447 -16.577 -2.599 1.00 56.12 98 ILE A N 1
ATOM 740 C CA . ILE A 1 98 ? 3.519 -15.221 -3.190 1.00 56.12 98 ILE A CA 1
ATOM 741 C C . ILE A 1 98 ? 4.221 -15.247 -4.564 1.00 56.12 98 ILE A C 1
ATOM 743 O O . ILE A 1 98 ? 3.940 -14.407 -5.419 1.00 56.12 98 ILE A O 1
ATOM 747 N N . ASP A 1 99 ? 5.052 -16.262 -4.813 1.00 56.38 99 ASP A N 1
ATOM 748 C CA . ASP A 1 99 ? 5.730 -16.585 -6.074 1.00 56.38 99 ASP A CA 1
ATOM 749 C C . ASP A 1 99 ? 4.790 -16.676 -7.293 1.00 56.38 99 ASP A C 1
ATOM 751 O O . ASP A 1 99 ? 5.238 -16.573 -8.431 1.00 56.38 99 ASP A O 1
ATOM 755 N N . ARG A 1 100 ? 3.478 -16.878 -7.090 1.00 54.22 100 ARG A N 1
ATOM 756 C CA . ARG A 1 100 ? 2.486 -16.860 -8.184 1.00 54.22 100 ARG A CA 1
ATOM 757 C C . ARG A 1 100 ? 1.992 -15.457 -8.547 1.00 54.22 100 ARG A C 1
ATOM 759 O O . ARG A 1 100 ? 1.409 -15.291 -9.616 1.00 54.22 100 ARG A O 1
ATOM 766 N N . LEU A 1 101 ? 2.187 -14.479 -7.664 1.00 55.59 101 LEU A N 1
ATOM 767 C CA . LEU A 1 101 ? 1.730 -13.094 -7.822 1.00 55.59 101 LEU A CA 1
ATOM 768 C C . LEU A 1 101 ? 2.869 -12.177 -8.271 1.00 55.59 101 LEU A C 1
ATOM 770 O O . LEU A 1 101 ? 2.674 -11.335 -9.144 1.00 55.59 101 LEU A O 1
ATOM 774 N N . VAL A 1 102 ? 4.075 -12.393 -7.746 1.00 56.34 102 VAL A N 1
ATOM 775 C CA . VAL A 1 102 ? 5.294 -11.759 -8.251 1.00 56.34 102 VAL A CA 1
ATOM 776 C C . VAL A 1 102 ? 5.707 -12.557 -9.481 1.00 56.34 102 VAL A C 1
ATOM 778 O O . VAL A 1 102 ? 6.283 -13.631 -9.354 1.00 56.34 102 VAL A O 1
ATOM 781 N N . GLY A 1 103 ? 5.302 -12.107 -10.671 1.00 54.69 103 GLY A N 1
ATOM 782 C CA . GLY A 1 103 ? 5.565 -12.825 -11.921 1.00 54.69 103 GLY A CA 1
ATOM 783 C C . GLY A 1 103 ? 7.009 -13.335 -12.016 1.00 54.69 103 GLY A C 1
ATOM 784 O O . GLY A 1 103 ? 7.934 -12.669 -11.559 1.00 54.69 103 GLY A O 1
ATOM 785 N N . ILE A 1 104 ? 7.180 -14.524 -12.601 1.00 56.12 104 ILE A N 1
ATOM 786 C CA . ILE A 1 104 ? 8.481 -15.180 -12.785 1.00 56.12 104 ILE A CA 1
ATOM 787 C C . ILE A 1 104 ? 9.421 -14.199 -13.497 1.00 56.12 104 ILE A C 1
ATOM 789 O O . ILE A 1 104 ? 9.239 -13.915 -14.680 1.00 56.12 104 ILE A O 1
ATOM 793 N N . GLY A 1 105 ? 10.375 -13.626 -12.767 1.00 44.66 105 GLY A N 1
ATOM 794 C CA . GLY A 1 105 ? 11.430 -12.826 -13.373 1.00 44.66 105 GLY A CA 1
ATOM 795 C C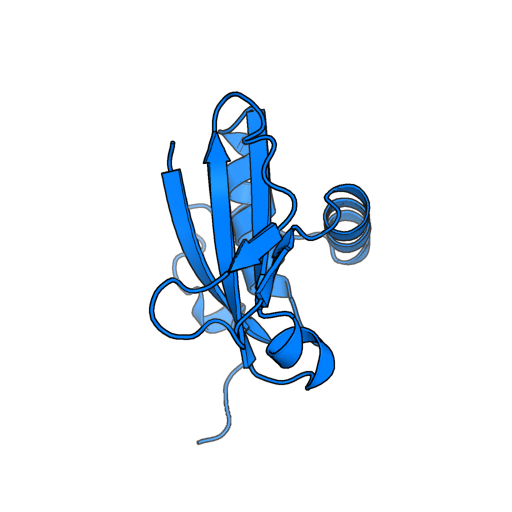 . GLY A 1 105 ? 12.306 -13.754 -14.201 1.00 44.66 105 GLY A C 1
ATOM 796 O O . GLY A 1 105 ? 12.799 -14.749 -13.672 1.00 44.66 105 GLY A O 1
ATOM 797 N N . GLU A 1 106 ? 12.476 -13.464 -15.490 1.00 48.12 106 GLU A N 1
ATOM 798 C CA . GLU A 1 106 ? 13.583 -14.060 -16.236 1.00 48.12 106 GLU A CA 1
ATOM 799 C C . GLU A 1 106 ? 14.892 -13.602 -15.574 1.00 48.12 106 GLU A C 1
ATOM 801 O O . GLU A 1 106 ? 15.099 -12.404 -15.363 1.00 48.12 106 GLU A O 1
ATOM 806 N N . LEU A 1 107 ? 15.703 -14.583 -15.162 1.00 40.25 107 LEU A N 1
ATOM 807 C CA . LEU A 1 107 ? 17.071 -14.406 -14.670 1.00 40.25 107 LEU A CA 1
ATOM 808 C C . LEU A 1 107 ? 18.025 -14.115 -15.829 1.00 40.25 107 LEU A C 1
ATOM 810 O O . LEU A 1 107 ? 17.881 -14.785 -16.877 1.00 40.25 107 LEU A O 1
#